Protein AF-A0A925GJR6-F1 (afdb_monomer)

Solvent-accessible surface area (backbone atoms only — not comparable to full-atom values): 5412 Å² total; per-residue (Å²): 89,42,16,40,84,47,22,61,58,27,24,76,74,69,76,44,66,53,65,43,50,68,61,54,37,54,76,60,66,73,64,83,75,82,56,64,73,57,53,52,56,59,69,72,30,56,34,41,43,43,63,80,74,58,88,97,60,72,90,79,43,70,70,55,45,43,74,72,59,32,42,82,52,92,50,80,92,41,65,91,51,60,54,44,42,28,30,57,67,132

Foldseek 3Di:
DAEQCDQVVCCVVPVDRDHNQVVQCVVVVVDDARDPVNLVVVLVDFKYKYQQDDPDDDSPDPVNCVVSQWDWDDDPVCVVHRITMIGNDD

Nearest PDB structures (foldseek):
  2voa-assembly1_B  TM=5.039E-01  e=2.476E+00  Archaeoglobus fulgidus
  3u8u-assembly5_E  TM=4.397E-01  e=1.541E+00  Homo sapiens
  1ako-assembly1_A  TM=4.756E-01  e=4.876E+00  Escherichia coli 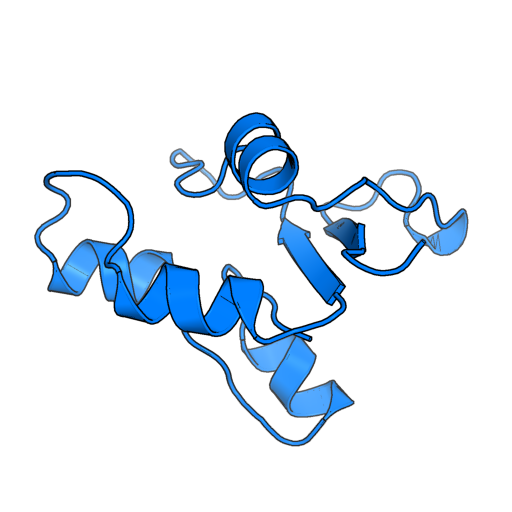K-12
  1dlg-assembly1_A  TM=4.255E-01  e=8.973E+00  Enterobacter cloacae

Structure (mmCIF, N/CA/C/O backbone):
data_AF-A0A925GJR6-F1
#
_entry.id   AF-A0A925GJR6-F1
#
loop_
_atom_site.group_PDB
_atom_site.id
_atom_site.type_symbol
_atom_site.label_atom_id
_atom_site.label_alt_id
_atom_site.label_comp_id
_atom_site.label_asym_id
_atom_site.label_entity_id
_atom_site.label_seq_id
_atom_site.pdbx_PDB_ins_code
_atom_site.Cartn_x
_atom_site.Cartn_y
_atom_site.Cartn_z
_atom_site.occupancy
_atom_site.B_iso_or_equiv
_atom_site.auth_seq_id
_atom_site.auth_comp_id
_atom_site.auth_asym_id
_atom_site.auth_atom_id
_atom_site.pdbx_PDB_model_num
ATOM 1 N N . MET A 1 1 ? -6.425 -4.864 2.490 1.00 91.88 1 MET A N 1
ATOM 2 C CA . MET A 1 1 ? -5.560 -3.815 3.059 1.00 91.88 1 MET A CA 1
ATOM 3 C C . MET A 1 1 ? -4.157 -4.358 3.029 1.00 91.88 1 MET A C 1
ATOM 5 O O . MET A 1 1 ? -4.017 -5.548 3.287 1.00 91.88 1 MET A O 1
ATOM 9 N N . VAL A 1 2 ? -3.169 -3.528 2.739 1.00 95.31 2 VAL A N 1
ATOM 10 C CA . VAL A 1 2 ? -1.761 -3.939 2.751 1.00 95.31 2 VAL A CA 1
ATOM 11 C C . VAL A 1 2 ? -0.928 -2.947 3.543 1.00 95.31 2 VAL A C 1
ATOM 13 O O . VAL A 1 2 ? -1.311 -1.787 3.697 1.00 95.31 2 VAL A O 1
ATOM 16 N N . CYS A 1 3 ? 0.215 -3.405 4.042 1.00 93.75 3 CYS A N 1
ATOM 17 C CA . CYS A 1 3 ? 1.268 -2.547 4.561 1.00 93.75 3 CYS A CA 1
ATOM 18 C C . CYS A 1 3 ? 2.589 -2.990 3.925 1.00 93.75 3 CYS A C 1
ATOM 20 O O . CYS A 1 3 ? 3.242 -3.888 4.454 1.00 93.75 3 CYS A O 1
ATOM 22 N N . PRO A 1 4 ? 2.981 -2.403 2.779 1.00 91.81 4 PRO A N 1
ATOM 23 C CA . PRO A 1 4 ? 4.127 -2.895 2.018 1.00 91.81 4 PRO A CA 1
ATOM 24 C C . PRO A 1 4 ? 5.457 -2.801 2.781 1.00 91.81 4 PRO A C 1
ATOM 26 O O . PRO A 1 4 ? 6.406 -3.510 2.471 1.00 91.81 4 PRO A O 1
ATOM 29 N N . ASN A 1 5 ? 5.558 -1.935 3.793 1.00 89.62 5 ASN A N 1
ATOM 30 C CA . ASN A 1 5 ? 6.758 -1.832 4.626 1.00 89.62 5 ASN A CA 1
ATOM 31 C C . ASN A 1 5 ? 6.798 -2.868 5.760 1.00 89.62 5 ASN A C 1
ATOM 33 O O . ASN A 1 5 ? 7.888 -3.280 6.155 1.00 89.62 5 ASN A O 1
ATOM 37 N N . ASP A 1 6 ? 5.633 -3.275 6.266 1.00 89.62 6 ASP A N 1
ATOM 38 C CA . ASP A 1 6 ? 5.486 -4.194 7.392 1.00 89.62 6 ASP A CA 1
ATOM 39 C C . ASP A 1 6 ? 4.275 -5.128 7.173 1.00 89.62 6 ASP A C 1
ATOM 41 O O . ASP A 1 6 ? 3.166 -4.855 7.647 1.00 89.62 6 ASP A O 1
ATOM 45 N N . PRO A 1 7 ? 4.457 -6.254 6.459 1.00 88.69 7 PRO A N 1
ATOM 46 C CA . PRO A 1 7 ? 3.381 -7.192 6.145 1.00 88.69 7 PRO A CA 1
ATOM 47 C C . PRO A 1 7 ? 2.852 -7.928 7.383 1.00 88.69 7 PRO A C 1
ATOM 49 O O . PRO A 1 7 ? 1.835 -8.617 7.291 1.00 88.69 7 PRO A O 1
ATOM 52 N N . THR A 1 8 ? 3.483 -7.773 8.554 1.00 91.38 8 THR A N 1
ATOM 53 C CA . THR A 1 8 ? 2.956 -8.352 9.792 1.00 91.38 8 THR A CA 1
ATOM 54 C C . THR A 1 8 ? 1.693 -7.625 10.257 1.00 91.38 8 THR A C 1
ATOM 56 O O . THR A 1 8 ? 0.805 -8.255 10.826 1.00 91.38 8 THR A O 1
ATOM 59 N N . ILE A 1 9 ? 1.534 -6.337 9.933 1.00 91.81 9 ILE A N 1
ATOM 60 C CA . ILE A 1 9 ? 0.319 -5.572 10.243 1.00 91.81 9 ILE A CA 1
ATOM 61 C C . ILE A 1 9 ? -0.926 -6.202 9.590 1.00 91.81 9 ILE A C 1
ATOM 63 O O . ILE A 1 9 ? -1.853 -6.570 10.319 1.00 91.81 9 ILE A O 1
ATOM 67 N N . PRO A 1 10 ? -0.998 -6.379 8.250 1.00 92.62 10 PRO A N 1
ATOM 68 C CA . PRO A 1 10 ? -2.135 -7.060 7.637 1.00 92.62 10 PRO A CA 1
ATOM 69 C C . PRO A 1 10 ? -2.226 -8.541 8.036 1.00 92.62 10 PRO A C 1
ATOM 71 O O . PRO A 1 10 ? -3.341 -9.062 8.099 1.00 92.62 10 PRO A O 1
ATOM 74 N N . LEU A 1 11 ? -1.117 -9.203 8.390 1.00 93.75 11 LEU A N 1
ATOM 75 C CA . 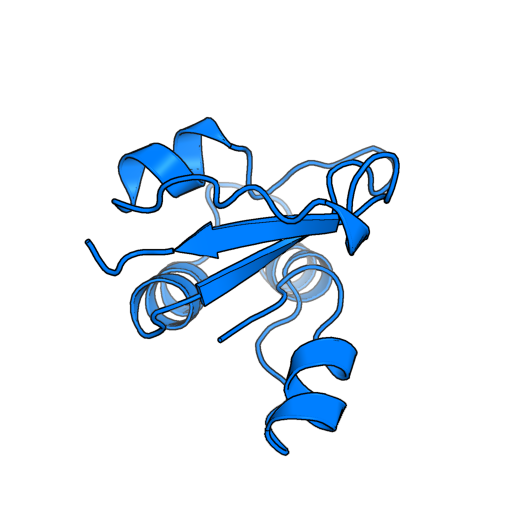LEU A 1 11 ? -1.151 -10.570 8.917 1.00 93.75 11 LEU A CA 1
ATOM 76 C C . LEU A 1 11 ? -1.928 -10.645 10.237 1.00 93.75 11 LEU A C 1
ATOM 78 O O . LEU A 1 11 ? -2.850 -11.447 10.348 1.00 93.75 11 LEU A O 1
ATOM 82 N N . TYR A 1 12 ? -1.620 -9.786 11.211 1.00 93.44 12 TYR A N 1
ATOM 83 C CA . TYR A 1 12 ? -2.344 -9.756 12.485 1.00 93.44 12 TYR A CA 1
ATOM 84 C C . TYR A 1 12 ? -3.780 -9.241 12.340 1.00 93.44 12 TYR A C 1
ATOM 86 O O . TYR A 1 12 ? -4.665 -9.689 13.063 1.00 93.44 12 TYR A O 1
ATOM 94 N N . ALA A 1 13 ? -4.034 -8.325 11.401 1.00 90.06 13 ALA A N 1
ATOM 95 C CA . ALA A 1 13 ? -5.364 -7.753 11.205 1.00 90.06 13 ALA A CA 1
ATOM 96 C C . ALA A 1 13 ? -6.317 -8.651 10.394 1.00 90.06 13 ALA A C 1
ATOM 98 O O . ALA A 1 13 ? -7.527 -8.615 10.616 1.00 90.06 13 ALA A O 1
ATOM 99 N N . LYS A 1 14 ? -5.803 -9.399 9.406 1.00 90.94 14 LYS A N 1
ATOM 100 C CA . LYS A 1 14 ? -6.613 -10.121 8.403 1.00 90.94 14 LYS A CA 1
ATOM 101 C C . LYS A 1 14 ? -6.146 -11.548 8.101 1.00 90.94 14 LYS A C 1
ATOM 103 O O . LYS A 1 14 ? -6.736 -12.191 7.239 1.00 90.94 14 LYS A O 1
ATOM 108 N N . GLY A 1 15 ? -5.104 -12.048 8.765 1.00 92.62 15 GLY A N 1
ATOM 109 C CA . GLY A 1 15 ? -4.545 -13.379 8.505 1.00 92.62 15 GLY A CA 1
ATOM 110 C C . GLY A 1 15 ? -3.792 -13.493 7.176 1.00 92.62 15 GLY A C 1
ATOM 111 O O . GLY A 1 15 ? -3.512 -14.602 6.733 1.00 92.62 15 GLY A O 1
ATOM 112 N N . TYR A 1 16 ? -3.470 -12.365 6.533 1.00 91.12 16 TYR A N 1
ATOM 113 C CA . TYR A 1 16 ? -2.787 -12.320 5.242 1.00 91.12 16 TYR A CA 1
ATOM 114 C C . TYR A 1 16 ? -1.528 -11.458 5.326 1.00 91.12 16 TYR A C 1
ATOM 116 O O . TYR A 1 16 ? -1.612 -10.244 5.519 1.00 91.12 16 TYR A O 1
ATOM 124 N N . ALA A 1 17 ? -0.365 -12.087 5.164 1.00 87.94 17 ALA A N 1
ATOM 125 C CA . ALA A 1 17 ? 0.884 -11.375 4.942 1.00 87.94 17 ALA A CA 1
ATOM 126 C C . ALA A 1 17 ? 0.962 -10.998 3.457 1.00 87.94 17 ALA A C 1
ATOM 128 O O . ALA A 1 17 ? 1.097 -11.876 2.605 1.00 87.94 17 ALA A O 1
ATOM 129 N N .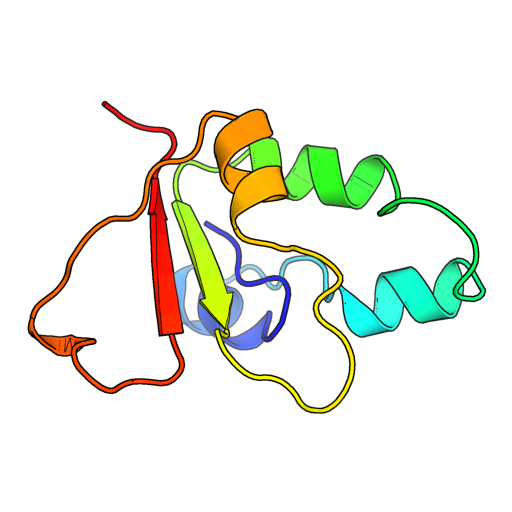 GLY A 1 18 ? 0.824 -9.705 3.164 1.00 89.62 18 GLY A N 1
ATOM 130 C CA . GLY A 1 18 ? 1.027 -9.177 1.814 1.00 89.62 18 GLY A CA 1
ATOM 131 C C . GLY A 1 18 ? 2.505 -9.116 1.430 1.00 89.62 18 GLY A C 1
ATOM 132 O O . GLY A 1 18 ? 3.382 -9.568 2.174 1.00 89.62 18 GLY A O 1
ATOM 133 N N . ARG A 1 19 ? 2.795 -8.518 0.278 1.00 93.94 19 ARG A N 1
ATOM 134 C CA . ARG A 1 19 ? 4.164 -8.346 -0.221 1.00 93.94 19 ARG A CA 1
ATOM 135 C C . ARG A 1 19 ? 4.940 -7.328 0.613 1.00 93.94 19 ARG A C 1
ATOM 137 O O . ARG A 1 19 ? 4.393 -6.320 1.065 1.00 93.94 19 ARG A O 1
ATOM 144 N N . GLN A 1 20 ? 6.238 -7.579 0.793 1.00 92.62 20 GLN A N 1
ATOM 145 C CA . GLN A 1 20 ? 7.142 -6.659 1.483 1.00 92.62 20 GLN A CA 1
ATOM 146 C C . GLN A 1 20 ? 7.998 -5.915 0.457 1.00 92.62 20 GLN A C 1
ATOM 148 O O . GLN A 1 20 ? 8.844 -6.500 -0.209 1.00 92.62 20 GLN A O 1
ATOM 153 N N . LEU A 1 21 ? 7.785 -4.609 0.339 1.00 90.88 21 LEU A N 1
ATOM 154 C CA . LEU A 1 21 ? 8.311 -3.784 -0.743 1.00 90.88 21 LEU A CA 1
ATOM 155 C C . LEU A 1 21 ? 9.840 -3.783 -0.829 1.00 90.88 21 LEU A C 1
ATOM 157 O O . LEU A 1 21 ? 10.377 -3.819 -1.923 1.00 90.88 21 LEU A O 1
ATOM 161 N N . PHE A 1 22 ? 10.551 -3.758 0.298 1.00 89.38 22 PHE A N 1
ATOM 162 C CA . PHE A 1 22 ? 12.018 -3.771 0.299 1.00 89.38 22 PHE A CA 1
ATOM 163 C C . PHE A 1 22 ? 12.572 -5.089 -0.261 1.00 89.38 22 PHE A C 1
ATOM 165 O O . PHE A 1 22 ? 13.484 -5.066 -1.077 1.00 89.38 22 PHE A O 1
ATOM 172 N N . VAL A 1 23 ? 12.000 -6.224 0.144 1.00 91.38 23 VAL A N 1
ATOM 173 C CA . VAL A 1 23 ? 12.386 -7.561 -0.327 1.00 91.38 23 VAL A CA 1
ATOM 174 C C . VAL A 1 23 ? 12.057 -7.728 -1.807 1.00 91.38 23 VAL A C 1
ATOM 176 O O . VAL A 1 23 ? 12.872 -8.256 -2.554 1.00 91.38 23 VAL A O 1
ATOM 179 N N . GLU A 1 24 ? 10.895 -7.246 -2.251 1.00 93.31 24 GLU A N 1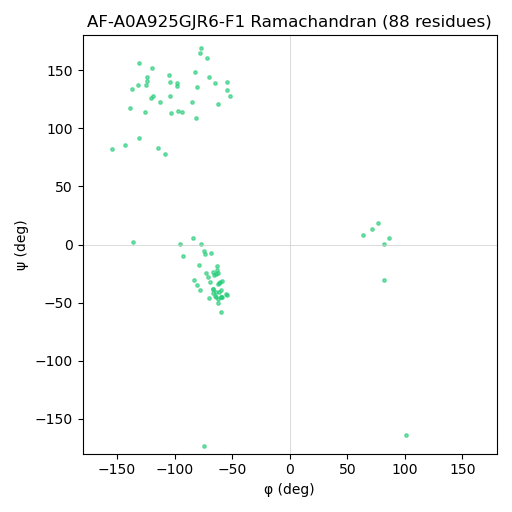
ATOM 180 C CA . GLU A 1 24 ? 10.517 -7.314 -3.667 1.00 93.31 24 GLU A CA 1
ATOM 181 C C . GLU A 1 24 ? 11.422 -6.424 -4.540 1.00 93.31 24 GLU A C 1
ATOM 183 O O . GLU A 1 24 ? 11.826 -6.834 -5.626 1.00 93.31 24 GLU A O 1
ATOM 188 N N . MET A 1 25 ? 11.815 -5.240 -4.051 1.00 91.50 25 MET A N 1
ATOM 189 C CA . MET A 1 25 ? 12.797 -4.390 -4.738 1.00 91.50 25 MET A CA 1
ATOM 190 C C . MET A 1 25 ? 14.192 -5.030 -4.776 1.00 91.50 25 MET A C 1
ATOM 192 O O . MET A 1 25 ? 14.871 -4.929 -5.797 1.00 91.50 25 MET A O 1
ATOM 196 N N . ASP A 1 26 ? 14.613 -5.705 -3.701 1.00 91.25 26 ASP A N 1
ATOM 197 C CA . ASP A 1 26 ? 15.886 -6.433 -3.651 1.00 91.25 26 ASP A CA 1
ATOM 198 C C . ASP A 1 26 ? 15.916 -7.601 -4.642 1.00 91.25 26 ASP A C 1
ATOM 200 O O . ASP A 1 26 ? 16.856 -7.725 -5.428 1.00 91.25 26 ASP A O 1
ATOM 204 N N . ALA A 1 27 ? 14.836 -8.382 -4.700 1.00 92.00 27 ALA A N 1
ATOM 205 C CA . ALA A 1 27 ? 14.671 -9.462 -5.668 1.00 92.00 27 ALA A CA 1
ATOM 206 C C . ALA A 1 27 ? 14.653 -8.955 -7.122 1.00 92.00 27 ALA A C 1
ATOM 208 O O . ALA A 1 27 ? 15.171 -9.624 -8.017 1.00 92.00 27 ALA A O 1
ATOM 209 N N . ALA A 1 28 ? 14.106 -7.758 -7.357 1.00 90.31 28 ALA A N 1
ATOM 210 C CA . ALA A 1 28 ? 14.148 -7.072 -8.649 1.00 90.31 28 ALA A CA 1
ATOM 211 C C . ALA A 1 28 ? 15.512 -6.416 -8.957 1.00 90.31 28 ALA A C 1
ATOM 213 O O . ALA A 1 28 ? 15.689 -5.803 -10.010 1.00 90.31 28 ALA A O 1
ATOM 214 N N . GLY A 1 29 ? 16.493 -6.535 -8.057 1.00 89.44 29 GLY A N 1
ATOM 215 C CA . GLY A 1 29 ? 17.841 -6.011 -8.241 1.00 89.44 29 GLY A CA 1
ATOM 216 C C . GLY A 1 29 ? 17.969 -4.503 -8.038 1.00 89.44 29 GLY A C 1
ATOM 217 O O . GLY A 1 29 ? 18.956 -3.935 -8.484 1.00 89.44 29 GLY A O 1
ATOM 218 N N . TRP A 1 30 ? 17.016 -3.842 -7.373 1.00 83.38 30 TRP A N 1
ATOM 219 C CA . TRP A 1 30 ? 17.032 -2.396 -7.083 1.00 83.38 30 TRP A CA 1
ATOM 220 C C . TRP A 1 30 ? 16.991 -1.461 -8.304 1.00 83.38 30 TRP A C 1
ATOM 222 O O . TRP A 1 30 ? 17.132 -0.245 -8.152 1.00 83.38 30 TRP A O 1
ATOM 232 N N . PHE A 1 31 ? 16.782 -1.987 -9.511 1.00 72.69 31 PHE A N 1
ATOM 233 C CA . PHE A 1 31 ? 16.725 -1.197 -10.739 1.00 72.69 31 PHE A CA 1
ATOM 234 C C . PHE A 1 31 ? 15.276 -1.039 -11.215 1.00 72.69 31 PHE A C 1
ATOM 236 O O . PHE A 1 31 ? 14.581 -2.028 -11.424 1.00 72.69 31 PHE A O 1
ATOM 243 N N . GLY A 1 32 ? 14.844 0.201 -11.460 1.00 78.81 32 GLY A N 1
ATOM 244 C CA . GLY A 1 32 ? 13.556 0.495 -12.102 1.00 78.81 32 GLY A CA 1
ATOM 245 C C . GLY A 1 32 ? 12.427 0.916 -11.154 1.00 78.81 32 GLY A C 1
ATOM 246 O O . GLY A 1 32 ? 12.669 1.355 -10.031 1.00 78.81 32 GLY A O 1
ATOM 247 N N . ASP A 1 33 ? 11.195 0.863 -11.670 1.00 88.38 33 ASP A N 1
ATOM 248 C CA . ASP A 1 33 ? 9.958 1.149 -10.925 1.00 88.38 33 ASP A CA 1
ATOM 249 C C . ASP A 1 33 ? 9.584 -0.045 -10.023 1.00 88.38 33 ASP A C 1
ATOM 251 O O . ASP A 1 33 ? 10.143 -1.136 -10.144 1.00 88.38 33 ASP A O 1
ATOM 255 N N . ILE A 1 34 ? 8.623 0.155 -9.121 1.00 90.88 34 ILE A N 1
ATOM 256 C CA . ILE A 1 34 ? 8.045 -0.919 -8.306 1.00 90.88 34 ILE A CA 1
ATOM 257 C C . ILE A 1 34 ? 7.532 -2.039 -9.234 1.00 90.88 34 ILE A C 1
ATOM 259 O O . ILE A 1 34 ? 6.799 -1.728 -10.180 1.00 90.88 34 ILE A O 1
ATOM 263 N N . PRO A 1 35 ? 7.841 -3.325 -8.964 1.00 93.25 35 PRO A N 1
ATOM 264 C CA . PRO A 1 35 ? 7.353 -4.430 -9.782 1.00 93.25 35 PRO A CA 1
ATOM 265 C C . PRO A 1 35 ? 5.827 -4.429 -9.936 1.00 93.25 35 PRO A C 1
ATOM 267 O O . PRO A 1 35 ? 5.094 -4.183 -8.976 1.00 93.25 35 PRO A O 1
ATOM 270 N N . GLU A 1 36 ? 5.345 -4.748 -11.139 1.00 94.06 36 GLU A N 1
ATOM 271 C CA . GLU A 1 36 ? 3.920 -4.667 -11.498 1.00 94.06 36 GLU A CA 1
ATOM 272 C C . GLU A 1 36 ? 3.030 -5.474 -10.547 1.00 94.06 36 GLU A C 1
ATOM 274 O O . GLU A 1 36 ? 2.044 -4.950 -10.038 1.00 94.06 36 GLU A O 1
ATOM 279 N N . TYR A 1 37 ? 3.445 -6.687 -10.176 1.00 94.31 37 TYR A N 1
ATOM 280 C CA . TYR A 1 37 ? 2.700 -7.536 -9.241 1.00 94.31 37 TYR A CA 1
ATOM 281 C C . TYR A 1 37 ? 2.549 -6.929 -7.831 1.00 94.31 37 TYR A C 1
ATOM 283 O O . TYR A 1 37 ? 1.613 -7.264 -7.105 1.00 94.31 37 TYR A O 1
ATOM 291 N N . VAL A 1 38 ? 3.448 -6.030 -7.411 1.00 94.75 38 VAL A N 1
ATOM 292 C CA . VAL A 1 38 ? 3.309 -5.289 -6.143 1.00 94.75 38 VAL A CA 1
ATOM 293 C C . VAL A 1 38 ? 2.294 -4.159 -6.305 1.00 94.75 38 VAL A C 1
ATOM 295 O O . VAL A 1 38 ? 1.490 -3.914 -5.405 1.00 94.75 38 VAL A O 1
ATOM 298 N N . ILE A 1 39 ? 2.292 -3.483 -7.457 1.00 95.62 39 ILE A N 1
ATOM 299 C CA . ILE A 1 39 ? 1.28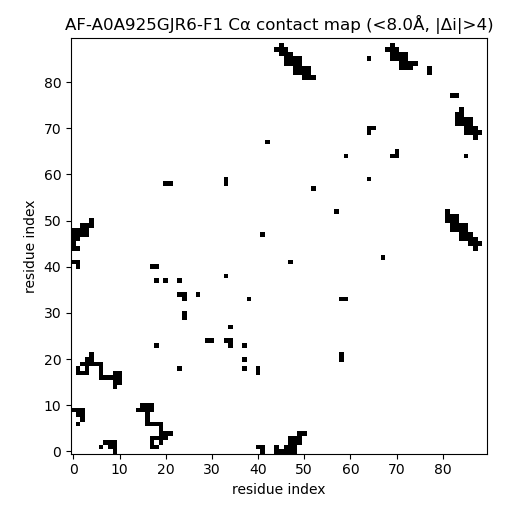9 -2.462 -7.784 1.00 95.62 39 ILE A CA 1
ATOM 300 C C . ILE A 1 39 ? -0.109 -3.084 -7.883 1.00 95.62 39 ILE A C 1
ATOM 302 O O . ILE A 1 39 ? -1.067 -2.513 -7.359 1.00 95.62 39 ILE A O 1
ATOM 306 N N . GLU A 1 40 ? -0.232 -4.263 -8.489 1.00 96.31 40 GLU A N 1
ATOM 307 C CA . GLU A 1 40 ? -1.481 -5.028 -8.545 1.00 96.31 40 GLU A CA 1
ATOM 308 C C . GLU A 1 40 ? -2.003 -5.356 -7.139 1.00 96.31 40 GLU A C 1
ATOM 310 O O . GLU A 1 40 ? -3.175 -5.122 -6.845 1.00 96.31 40 GLU A O 1
ATOM 315 N N . GLU A 1 41 ? -1.140 -5.811 -6.223 1.00 95.75 41 GLU A N 1
ATOM 316 C CA . GLU A 1 41 ? -1.548 -6.070 -4.837 1.00 95.75 41 GLU A CA 1
ATOM 317 C C . GLU A 1 41 ? -2.033 -4.786 -4.141 1.00 95.75 41 GLU A C 1
ATOM 319 O O . GLU A 1 41 ? -3.104 -4.776 -3.528 1.00 95.75 41 GLU A O 1
ATOM 324 N N . ILE A 1 42 ? -1.285 -3.685 -4.276 1.00 95.69 42 ILE A N 1
ATOM 325 C CA . ILE A 1 42 ? -1.633 -2.380 -3.693 1.00 95.69 42 ILE A CA 1
ATOM 326 C C . ILE A 1 42 ? -2.986 -1.888 -4.215 1.00 95.69 42 ILE A C 1
ATOM 328 O O . ILE A 1 42 ? -3.812 -1.424 -3.431 1.00 95.69 42 ILE A O 1
ATOM 332 N N . THR A 1 43 ? -3.230 -1.993 -5.520 1.00 96.25 43 THR A N 1
ATOM 333 C CA . THR A 1 43 ? -4.464 -1.504 -6.156 1.00 96.25 43 THR A CA 1
ATOM 334 C C . THR A 1 43 ? -5.656 -2.442 -5.964 1.00 96.25 43 THR A C 1
ATOM 336 O O . THR A 1 43 ? -6.798 -2.000 -6.073 1.00 96.25 43 THR A O 1
ATOM 339 N N . SER A 1 44 ? -5.424 -3.704 -5.591 1.00 95.56 44 SER A N 1
ATOM 340 C CA . SER A 1 44 ? -6.485 -4.669 -5.268 1.00 95.56 44 SER A CA 1
ATOM 341 C C . SER A 1 44 ? -7.184 -4.419 -3.924 1.00 95.56 44 SER A C 1
ATOM 343 O O . SER A 1 44 ? -8.170 -5.090 -3.605 1.00 95.56 44 SER A O 1
ATOM 345 N N . VAL A 1 45 ? -6.683 -3.486 -3.102 1.00 94.62 45 VAL A N 1
ATOM 346 C CA . VAL A 1 45 ? -7.194 -3.250 -1.749 1.00 94.62 45 VAL A CA 1
ATOM 347 C C . VAL A 1 45 ? -7.729 -1.841 -1.527 1.00 94.62 45 VAL A C 1
ATOM 349 O O . VAL A 1 45 ? -7.239 -0.857 -2.062 1.00 94.62 45 VAL A O 1
ATOM 352 N N . ASP A 1 46 ? -8.690 -1.745 -0.609 1.00 95.44 46 ASP A N 1
ATOM 353 C CA . ASP A 1 46 ? -9.304 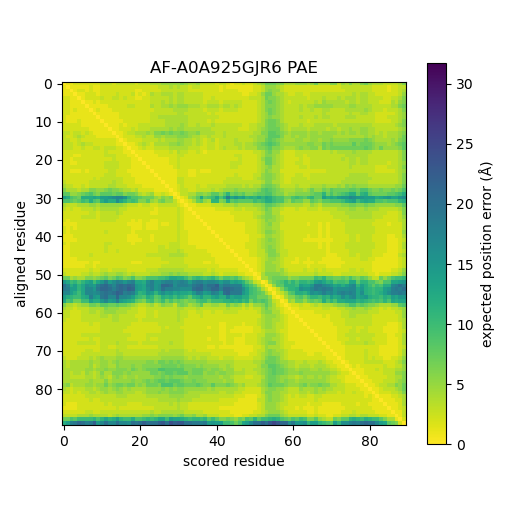-0.464 -0.239 1.00 95.44 46 ASP A CA 1
ATOM 354 C C . ASP A 1 46 ? -8.398 0.452 0.590 1.00 95.44 46 ASP A C 1
ATOM 356 O O . ASP A 1 46 ? -8.606 1.660 0.633 1.00 95.44 46 ASP A O 1
ATOM 360 N N . TYR A 1 47 ? -7.432 -0.134 1.305 1.00 95.19 47 TYR A N 1
ATOM 361 C CA . TYR A 1 47 ? -6.609 0.570 2.285 1.00 95.19 47 TYR A CA 1
ATOM 362 C C . TYR A 1 47 ? -5.140 0.176 2.185 1.00 95.19 47 TYR A C 1
ATOM 364 O O . TYR A 1 47 ? -4.815 -1.017 2.206 1.00 95.19 47 TYR A O 1
ATOM 372 N N . VAL A 1 48 ? -4.264 1.177 2.193 1.00 95.31 48 VAL A N 1
ATOM 373 C CA . VAL A 1 48 ? -2.808 1.015 2.272 1.00 95.31 48 VAL A CA 1
ATOM 374 C C . VAL A 1 48 ? -2.312 1.698 3.540 1.00 95.31 48 VAL A C 1
ATOM 376 O O . VAL A 1 48 ? -2.613 2.863 3.790 1.00 95.31 48 VAL A O 1
ATOM 379 N N . ILE A 1 49 ? -1.547 0.973 4.350 1.00 93.75 49 ILE A N 1
ATOM 380 C CA . ILE A 1 49 ? -0.828 1.529 5.495 1.00 93.75 49 ILE A CA 1
ATOM 381 C C . ILE A 1 49 ? 0.603 1.789 5.037 1.00 93.75 49 ILE A C 1
ATOM 383 O O . ILE A 1 49 ? 1.341 0.862 4.706 1.00 93.75 49 ILE A O 1
ATOM 387 N N . GLN A 1 50 ? 0.989 3.055 5.010 1.00 91.62 50 GLN A N 1
ATOM 388 C CA . GLN A 1 50 ? 2.320 3.495 4.620 1.00 91.62 50 GLN A CA 1
ATOM 389 C C . GLN A 1 50 ? 3.117 3.870 5.869 1.00 91.62 50 GLN A C 1
ATOM 391 O O . GLN A 1 50 ? 2.589 4.513 6.779 1.00 91.62 50 GLN A O 1
ATOM 396 N N . VAL A 1 51 ? 4.402 3.517 5.897 1.00 87.94 51 VAL A N 1
ATOM 397 C CA . VAL A 1 51 ? 5.329 4.005 6.922 1.00 87.94 51 VAL A CA 1
ATOM 398 C C . VAL A 1 51 ? 6.029 5.253 6.381 1.00 87.94 51 VAL A C 1
ATOM 400 O O . VAL A 1 51 ? 6.795 5.179 5.426 1.00 87.94 51 VAL A O 1
ATOM 403 N N . ASN A 1 52 ? 5.775 6.414 6.988 1.00 74.25 52 ASN A N 1
ATOM 404 C CA . ASN A 1 52 ? 6.269 7.727 6.551 1.00 74.25 52 ASN A CA 1
ATOM 405 C C . ASN A 1 52 ? 7.802 7.854 6.592 1.00 74.25 52 ASN A C 1
ATOM 407 O O . ASN A 1 52 ? 8.355 8.780 6.002 1.00 74.25 52 ASN A O 1
ATOM 411 N N . LYS A 1 53 ? 8.495 6.984 7.340 1.00 64.19 53 LYS A N 1
ATOM 412 C CA . LYS A 1 53 ? 9.940 7.094 7.552 1.00 64.19 53 LYS A CA 1
ATOM 413 C C . LYS A 1 53 ? 10.573 5.739 7.874 1.00 64.19 53 LYS A C 1
ATOM 415 O O . LYS A 1 53 ? 10.823 5.421 9.032 1.00 64.19 53 LYS A O 1
ATOM 420 N N . VAL A 1 54 ? 10.852 4.952 6.840 1.00 57.16 54 VAL A N 1
ATOM 421 C CA . VAL A 1 54 ? 11.863 3.888 6.921 1.00 57.16 54 VAL A CA 1
ATOM 422 C C . VAL A 1 54 ? 13.149 4.445 6.320 1.00 57.16 54 VAL A C 1
ATOM 424 O O . VAL A 1 54 ? 13.124 5.195 5.347 1.00 57.16 54 VAL 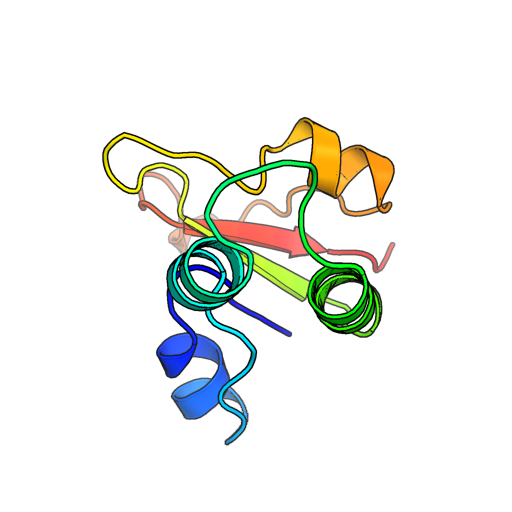A O 1
ATOM 427 N N . VAL A 1 55 ? 14.264 4.174 6.984 1.00 52.38 55 VAL A N 1
ATOM 428 C CA . VAL A 1 55 ? 15.580 4.763 6.723 1.00 52.38 55 VAL A CA 1
ATOM 429 C C . VAL A 1 55 ? 15.971 4.628 5.240 1.00 52.38 55 VAL A C 1
ATOM 431 O O . VAL A 1 55 ? 15.952 3.535 4.685 1.00 52.38 55 VAL A O 1
ATOM 434 N N . GLY A 1 56 ? 16.344 5.746 4.608 1.00 55.28 56 GLY A N 1
ATOM 435 C CA . GLY A 1 56 ? 17.087 5.795 3.340 1.00 55.28 56 GLY A CA 1
ATOM 436 C C . GLY A 1 56 ? 16.301 5.630 2.033 1.00 55.28 56 GLY A C 1
ATOM 437 O O . GLY A 1 56 ? 16.697 6.242 1.045 1.00 55.28 56 GLY A O 1
ATOM 438 N N . PHE A 1 57 ? 15.194 4.878 2.006 1.00 60.78 57 PHE A N 1
ATOM 439 C CA . PHE A 1 57 ? 14.496 4.546 0.754 1.00 60.78 57 PHE A CA 1
ATOM 440 C C . PHE A 1 57 ? 12.973 4.631 0.894 1.00 60.78 57 PHE A C 1
ATOM 442 O O . PHE A 1 57 ? 12.358 3.870 1.640 1.00 60.78 57 PHE A O 1
ATOM 449 N N . GLN A 1 58 ? 12.349 5.541 0.140 1.00 70.56 58 GLN A N 1
ATOM 450 C CA . GLN A 1 58 ? 10.893 5.633 0.021 1.00 70.56 58 GLN A CA 1
ATOM 451 C C . GLN A 1 58 ? 10.462 5.161 -1.371 1.00 70.56 58 GLN A C 1
ATOM 453 O O . GLN A 1 58 ? 10.163 5.965 -2.248 1.00 70.56 58 GLN A O 1
ATOM 458 N N . PHE A 1 59 ? 10.438 3.841 -1.565 1.00 79.12 59 PHE A N 1
ATOM 459 C CA . PHE A 1 59 ? 10.032 3.221 -2.832 1.00 79.12 59 PHE A CA 1
ATOM 460 C C . PHE A 1 59 ? 8.598 3.556 -3.236 1.00 79.12 59 PHE A C 1
ATOM 462 O O . PHE A 1 59 ? 8.311 3.688 -4.417 1.00 79.12 59 PHE A O 1
ATOM 469 N N . LEU A 1 60 ? 7.715 3.746 -2.254 1.00 87.50 60 LEU A N 1
ATOM 470 C CA . LEU A 1 60 ? 6.323 4.126 -2.462 1.00 87.50 60 LEU A CA 1
ATOM 471 C C . LEU A 1 60 ? 6.079 5.536 -1.894 1.00 87.50 60 LEU A C 1
ATOM 473 O O . LEU A 1 60 ? 5.660 5.663 -0.737 1.00 87.50 60 LEU A O 1
ATOM 477 N N . PRO A 1 61 ? 6.393 6.605 -2.651 1.00 88.62 61 PRO A N 1
ATOM 478 C CA . PRO A 1 61 ? 6.138 7.978 -2.226 1.00 88.62 61 PRO A CA 1
ATOM 479 C C . PRO A 1 61 ? 4.640 8.306 -2.254 1.00 88.62 61 PRO A C 1
ATOM 481 O O . PRO A 1 61 ? 3.855 7.667 -2.954 1.00 88.62 61 PRO A O 1
ATOM 484 N N . ASN A 1 62 ? 4.245 9.351 -1.525 1.00 91.31 62 ASN A N 1
ATOM 485 C CA . ASN A 1 62 ? 2.850 9.811 -1.448 1.00 91.31 62 ASN A CA 1
ATOM 486 C C . ASN A 1 62 ? 2.253 10.092 -2.832 1.00 91.31 62 ASN A C 1
ATOM 488 O O . ASN A 1 62 ? 1.156 9.635 -3.129 1.00 91.31 62 ASN A O 1
ATOM 492 N N . SER A 1 63 ? 3.017 10.756 -3.705 1.00 91.69 63 SER A N 1
ATOM 493 C CA . SER A 1 63 ? 2.604 11.057 -5.080 1.00 91.69 63 SER A CA 1
ATOM 494 C C . SER A 1 63 ? 2.287 9.801 -5.893 1.00 91.69 63 SER A C 1
ATOM 496 O O . SER A 1 63 ? 1.412 9.828 -6.756 1.00 91.69 63 SER A O 1
ATOM 498 N N . ARG A 1 64 ? 2.961 8.677 -5.609 1.00 92.19 64 ARG A N 1
ATOM 499 C CA . ARG A 1 64 ? 2.658 7.404 -6.264 1.00 92.19 64 ARG A CA 1
ATOM 500 C C . ARG A 1 64 ? 1.311 6.867 -5.793 1.00 92.19 64 ARG A C 1
ATOM 502 O O . ARG A 1 64 ? 0.503 6.500 -6.636 1.00 92.19 64 ARG A O 1
ATOM 509 N N . LEU A 1 65 ? 1.030 6.881 -4.491 1.00 94.31 65 LEU A N 1
ATOM 510 C CA . LEU A 1 65 ? -0.282 6.482 -3.964 1.00 94.31 65 LEU A CA 1
ATOM 511 C C . LEU A 1 65 ? -1.416 7.373 -4.489 1.00 94.31 65 LEU A C 1
ATOM 513 O O . LEU A 1 65 ? -2.450 6.856 -4.902 1.00 94.31 65 LEU A O 1
ATOM 517 N N . GLU A 1 66 ? -1.190 8.684 -4.569 1.00 95.62 66 GLU A N 1
ATOM 518 C CA . GLU A 1 66 ? -2.134 9.634 -5.170 1.00 95.62 66 GLU A CA 1
ATOM 519 C C . GLU A 1 66 ? -2.411 9.306 -6.645 1.00 95.62 66 GLU A C 1
ATOM 521 O O . GLU A 1 66 ? -3.568 9.254 -7.058 1.00 95.62 66 GLU A O 1
ATOM 526 N N . SER A 1 67 ? -1.367 9.006 -7.431 1.00 95.12 67 SER A N 1
ATOM 527 C CA . SER A 1 67 ? -1.514 8.598 -8.838 1.00 95.12 67 SER A CA 1
ATOM 528 C C . SER A 1 67 ? -2.256 7.268 -9.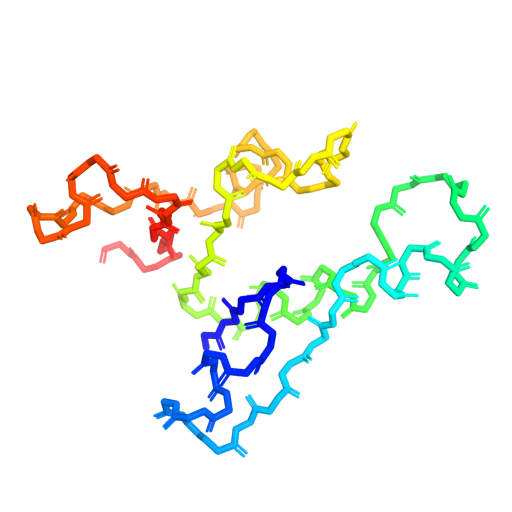021 1.00 95.12 67 SER A C 1
ATOM 530 O O . SER A 1 67 ? -2.891 7.062 -10.050 1.00 95.12 67 SER A O 1
ATOM 532 N N . LEU A 1 68 ? -2.224 6.395 -8.008 1.00 95.25 68 LEU A N 1
ATOM 533 C CA . LEU A 1 68 ? -2.977 5.137 -7.958 1.00 95.25 68 LEU A CA 1
ATOM 534 C C . LEU A 1 68 ? -4.421 5.326 -7.451 1.00 95.25 68 LEU A C 1
ATOM 536 O O . LEU A 1 68 ? -5.133 4.347 -7.252 1.00 95.25 68 LEU A O 1
ATOM 540 N N . GLY A 1 69 ? -4.863 6.569 -7.234 1.00 96.38 69 GLY A N 1
ATOM 541 C CA . GLY A 1 69 ? -6.228 6.900 -6.816 1.00 96.38 69 GLY A CA 1
ATOM 542 C C . GLY A 1 69 ? -6.464 6.864 -5.306 1.00 96.38 69 GLY A C 1
ATOM 543 O O . GLY A 1 69 ? -7.596 7.063 -4.865 1.00 96.38 69 GLY A O 1
ATOM 544 N N . PHE A 1 70 ? -5.422 6.655 -4.499 1.00 97.31 70 PHE A N 1
ATOM 545 C CA . PHE A 1 70 ? -5.545 6.680 -3.047 1.00 97.31 70 PHE A CA 1
ATOM 546 C C . PHE A 1 70 ? -5.504 8.103 -2.494 1.00 97.31 70 PHE A C 1
ATOM 548 O O . PHE A 1 70 ? -4.813 8.984 -3.004 1.00 97.31 70 PHE A O 1
ATOM 555 N N . ARG A 1 71 ? -6.209 8.318 -1.383 1.00 96.38 71 ARG A N 1
ATOM 556 C CA . ARG A 1 71 ? -6.204 9.578 -0.632 1.00 96.38 71 ARG A CA 1
ATOM 557 C C . ARG A 1 71 ? -5.811 9.336 0.821 1.00 96.38 71 ARG A C 1
ATOM 559 O O . ARG A 1 71 ? -6.188 8.296 1.368 1.00 96.38 71 ARG A O 1
ATOM 566 N N . PRO A 1 72 ? -5.072 10.259 1.457 1.00 94.38 72 PRO A N 1
ATOM 567 C CA . PRO A 1 72 ? -4.730 10.122 2.864 1.00 94.38 72 PRO A CA 1
ATOM 568 C C . PRO A 1 72 ? -6.001 10.198 3.716 1.00 94.38 72 PRO A C 1
ATOM 570 O O . PRO A 1 72 ? -6.887 11.015 3.462 1.00 94.38 72 PRO A O 1
ATOM 573 N N . VAL A 1 73 ? -6.077 9.340 4.729 1.00 94.62 73 VAL A N 1
ATOM 574 C CA . VAL A 1 73 ? -7.138 9.347 5.735 1.00 94.62 73 VAL A CA 1
ATOM 575 C C . VAL A 1 73 ? -6.526 9.743 7.067 1.00 94.62 73 VAL A C 1
ATOM 577 O O . VAL A 1 73 ? -5.595 9.100 7.557 1.00 94.62 73 VAL A O 1
ATOM 580 N N . GLU A 1 74 ? -7.061 10.808 7.651 1.00 91.44 74 GLU A N 1
ATOM 581 C CA . GLU A 1 74 ? -6.611 11.312 8.941 1.00 91.44 74 GLU A CA 1
ATOM 582 C C . GLU A 1 74 ? -7.305 10.556 10.077 1.00 91.44 74 GLU A C 1
ATOM 584 O O . GLU A 1 74 ? -8.531 10.549 10.185 1.00 91.44 74 GLU A O 1
ATOM 589 N N . TYR A 1 75 ? -6.497 9.950 10.944 1.00 89.06 75 TYR A N 1
ATOM 590 C CA . TYR A 1 75 ? -6.932 9.345 12.200 1.00 89.06 75 TYR A CA 1
ATOM 591 C C . TYR A 1 75 ? -6.198 10.030 13.346 1.00 89.06 75 TYR A C 1
ATOM 593 O O . TYR A 1 75 ? -4.965 10.088 13.356 1.00 89.06 75 TYR A O 1
ATOM 601 N N . ASN A 1 76 ? -6.946 10.543 14.323 1.00 90.62 76 ASN A N 1
ATOM 602 C CA . ASN A 1 76 ? -6.373 11.290 15.445 1.00 90.62 76 ASN A CA 1
ATOM 603 C C . ASN A 1 76 ? -5.403 10.431 16.269 1.00 90.62 76 ASN A C 1
ATOM 605 O O . ASN A 1 76 ? -4.394 10.933 16.758 1.00 90.62 76 ASN A O 1
ATOM 609 N N . GLU A 1 77 ? -5.676 9.134 16.368 1.00 90.25 77 GLU A N 1
ATOM 610 C CA . GLU A 1 77 ? -4.879 8.132 17.074 1.00 90.25 77 GLU A CA 1
ATOM 611 C C . GLU A 1 77 ? -3.509 7.902 16.423 1.00 90.25 77 GLU A C 1
ATOM 613 O O . GLU A 1 77 ? -2.571 7.466 17.085 1.00 90.25 77 GLU A O 1
ATOM 618 N N . LEU A 1 78 ? -3.377 8.214 15.130 1.00 87.88 78 LEU A N 1
ATOM 619 C CA . LEU A 1 78 ? -2.128 8.088 14.377 1.00 87.88 78 LEU A CA 1
ATOM 620 C C . LEU A 1 78 ? -1.339 9.398 14.308 1.00 87.88 78 LEU A C 1
ATOM 622 O O . LEU A 1 78 ? -0.257 9.433 13.710 1.00 87.88 78 LEU A O 1
ATOM 626 N N . LYS A 1 79 ? -1.834 10.476 14.926 1.00 88.12 79 LYS A N 1
ATOM 627 C CA . LYS A 1 79 ? -1.167 11.777 14.922 1.00 88.12 79 LYS A CA 1
ATOM 628 C C . LYS A 1 79 ? 0.199 11.683 15.607 1.00 88.12 79 LYS A C 1
ATOM 630 O O . LYS A 1 79 ? 0.303 11.343 16.779 1.00 88.12 79 LYS A O 1
ATOM 635 N N . GLY A 1 80 ? 1.256 12.012 14.864 1.00 84.88 80 GLY A N 1
ATOM 636 C CA . GLY A 1 80 ? 2.643 11.903 15.333 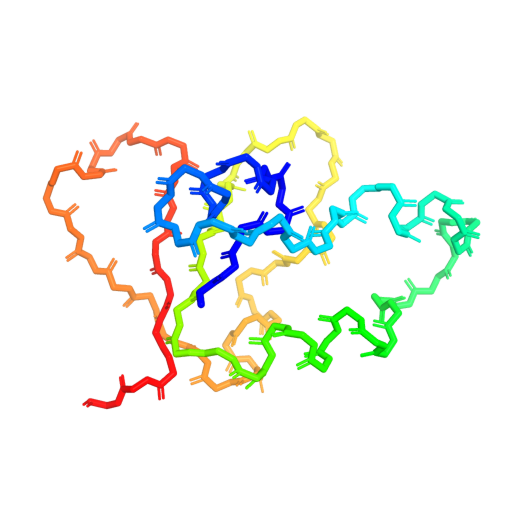1.00 84.88 80 GLY A CA 1
ATOM 637 C C . GLY A 1 80 ? 3.240 10.494 15.236 1.00 84.88 80 GLY A C 1
ATOM 638 O O . GLY A 1 80 ? 4.403 10.311 15.587 1.00 84.88 80 GLY A O 1
ATOM 639 N N . SER A 1 81 ? 2.484 9.509 14.738 1.00 88.31 81 SER A N 1
ATOM 640 C CA . SER A 1 81 ? 3.000 8.165 14.481 1.00 88.31 81 SER A CA 1
ATOM 641 C C . SER A 1 81 ? 3.823 8.104 13.187 1.00 88.31 81 SER A C 1
ATOM 643 O O . SER A 1 81 ? 3.761 8.985 12.325 1.00 88.31 81 SER A O 1
ATOM 645 N N . ALA A 1 82 ? 4.582 7.019 13.028 1.00 87.19 82 ALA A N 1
ATOM 646 C CA . ALA A 1 82 ? 5.282 6.721 11.782 1.00 87.19 82 ALA A CA 1
ATOM 647 C C . ALA A 1 82 ? 4.343 6.221 10.669 1.00 87.19 82 ALA A C 1
ATOM 649 O O . ALA A 1 82 ? 4.801 6.041 9.544 1.00 87.19 82 ALA A O 1
ATOM 650 N N . TYR A 1 83 ? 3.058 6.002 10.954 1.00 89.12 83 TYR A N 1
ATOM 651 C CA . TYR A 1 83 ? 2.107 5.400 10.027 1.00 89.12 83 TYR A CA 1
ATOM 652 C C . TYR A 1 83 ? 1.160 6.441 9.434 1.00 89.12 83 TYR A C 1
ATOM 654 O O . TYR A 1 83 ? 0.745 7.394 10.094 1.00 89.12 83 TYR A O 1
ATOM 662 N N . ARG A 1 84 ? 0.783 6.223 8.177 1.00 91.81 84 ARG A N 1
ATOM 663 C CA . ARG A 1 84 ? -0.286 6.942 7.486 1.00 91.81 84 ARG A CA 1
ATOM 664 C C . ARG A 1 84 ? -1.206 5.941 6.808 1.00 91.81 84 ARG A C 1
ATOM 666 O O . ARG A 1 84 ? -0.736 4.982 6.197 1.00 91.81 84 ARG A O 1
ATOM 673 N N . ILE A 1 85 ? -2.508 6.179 6.905 1.00 94.19 85 ILE A N 1
ATOM 674 C CA . ILE A 1 85 ? -3.515 5.372 6.219 1.00 94.19 85 ILE A CA 1
ATOM 675 C C . ILE A 1 85 ? -3.928 6.085 4.937 1.00 94.19 85 ILE A C 1
ATOM 677 O O . ILE A 1 85 ? -4.106 7.301 4.910 1.00 94.19 85 ILE A O 1
ATOM 681 N N . TRP A 1 86 ? -4.087 5.299 3.883 1.00 96.12 86 TRP A N 1
ATOM 682 C CA . TRP A 1 86 ? -4.555 5.716 2.574 1.00 96.12 86 TRP A CA 1
ATOM 683 C C . TRP A 1 86 ? -5.779 4.890 2.189 1.00 96.12 86 TRP A C 1
ATOM 685 O O . TRP A 1 86 ? -5.798 3.690 2.460 1.00 96.12 86 TRP A O 1
ATOM 695 N N . SER A 1 87 ? -6.777 5.511 1.560 1.00 96.81 87 SER A N 1
ATOM 696 C CA . SER A 1 87 ? -8.017 4.863 1.114 1.00 96.81 87 SER A CA 1
ATOM 697 C C . SER A 1 87 ? -8.251 5.085 -0.376 1.00 96.81 87 SER A C 1
ATOM 699 O O . SER A 1 87 ? -8.075 6.205 -0.856 1.00 96.81 87 SER A O 1
ATOM 701 N N . SER A 1 88 ? -8.671 4.039 -1.088 1.00 94.56 88 SER A N 1
ATOM 702 C CA . SER A 1 88 ? -9.215 4.136 -2.452 1.00 94.56 88 SER A CA 1
ATOM 703 C C . SER A 1 88 ? -10.744 4.275 -2.467 1.00 94.56 88 SER A C 1
ATOM 705 O O . SER A 1 88 ? -11.323 4.594 -3.503 1.00 94.56 88 SER A O 1
ATOM 707 N N . LYS A 1 89 ? -11.412 4.092 -1.316 1.00 82.25 89 LYS A N 1
ATOM 708 C CA . LYS A 1 89 ? -12.848 4.356 -1.153 1.00 82.25 89 LYS A CA 1
ATOM 709 C C . LYS A 1 89 ? -13.111 5.844 -0.930 1.00 82.25 89 LYS A C 1
ATOM 711 O O . LYS A 1 89 ? -12.405 6.476 -0.137 1.00 82.25 89 LYS A O 1
ATOM 716 N N . HIS A 1 90 ? -14.124 6.351 -1.634 1.00 57.41 90 HIS A N 1
ATOM 717 C CA . HIS A 1 90 ? -14.708 7.684 -1.472 1.00 57.41 90 HIS A CA 1
ATOM 718 C C . HIS A 1 90 ? -15.612 7.768 -0.244 1.00 57.41 90 HIS A C 1
ATOM 720 O O . HIS A 1 90 ? -16.337 6.780 0.016 1.00 57.41 90 HIS A O 1
#

pLDDT: mean 88.84, std 9.69, range [52.38, 97.31]

Mean predicted aligned error: 4.04 Å

Secondary structure (DSSP, 8-state):
-B-TT-THHHHHHHS-----HHHHHHHTTT-SSPPHHHHHHHHTSSEEEEES--SS--SS-HHHHHHTT-EEE--GGGTTSSEEEEES--

Radius of gyration: 12.59 Å; Cα contacts (8 Å, |Δi|>4): 124; chains: 1; bounding box: 32×25×29 Å

Sequence (90 aa):
MVCPNDPTIPLYAKGYAGRQLFVEMDAAGWFGDIPEYVIEEITSVDYVIQVNKVVGFQFLPNSRLESLGFRPVEYNELKGSAYRIWSSKH